Protein AF-A0A2N2H925-F1 (afdb_monomer)

Solvent-accessible surface area (backbone atoms only — not comparable to full-atom values): 3219 Å² total; per-residue (Å²): 134,66,68,63,59,56,32,52,51,45,26,50,53,32,45,77,70,68,42,56,68,71,57,20,51,53,50,21,51,44,50,47,40,62,78,68,65,64,51,78,72,48,46,61,54,50,50,53,56,46,46,74,75,48,80,124

Secondary structure (DSSP, 8-state):
--HHHHHHHHHHHHHHTT--HHHHHHHHHHHHHHHHT--TTHHHHHHHHHHHHS--

Foldseek 3Di:
DDLVCQLVVQLVVCVVVVHPNLVSNLVSQVVSCVVVVVDPVVSVVVVVVVCVVPVD

Sequence (56 aa):
MHPAYILFGCFFLLMFAGVPIAASLGLAGTFVIAITGLGIMAVPTNVYAGIAKYPL

Structure (mmCIF, N/CA/C/O backbone):
data_AF-A0A2N2H925-F1
#
_entry.id   AF-A0A2N2H925-F1
#
loop_
_atom_site.group_PDB
_atom_site.id
_atom_site.type_symbol
_atom_site.label_atom_id
_atom_site.label_alt_id
_atom_site.label_comp_id
_atom_site.label_asym_id
_atom_site.label_entity_id
_atom_site.label_seq_id
_atom_site.pdbx_PDB_ins_code
_atom_site.Cartn_x
_atom_site.Cartn_y
_atom_site.Cartn_z
_atom_site.occupancy
_atom_site.B_iso_or_equiv
_atom_site.auth_seq_id
_atom_site.auth_comp_id
_atom_site.auth_asym_id
_atom_site.auth_atom_id
_atom_site.pdbx_PDB_model_num
ATOM 1 N N . MET A 1 1 ? -7.566 -12.873 11.248 1.00 70.88 1 MET A N 1
ATOM 2 C CA . MET A 1 1 ? -6.639 -12.856 10.094 1.00 70.88 1 MET A CA 1
ATOM 3 C C . MET A 1 1 ? -5.440 -12.001 10.467 1.00 70.88 1 MET A C 1
ATOM 5 O O . MET A 1 1 ? -5.648 -10.883 10.916 1.00 70.88 1 MET A O 1
ATOM 9 N N . HIS A 1 2 ? -4.214 -12.517 10.366 1.00 88.00 2 HIS A N 1
ATOM 10 C CA . HIS A 1 2 ? -3.018 -11.735 10.701 1.00 88.00 2 HIS A CA 1
ATOM 11 C C . HIS A 1 2 ? -2.798 -10.614 9.657 1.00 88.00 2 HIS A C 1
ATOM 13 O O . HIS A 1 2 ? -2.907 -10.910 8.462 1.00 88.00 2 HIS A O 1
ATOM 19 N N . PRO A 1 3 ? -2.461 -9.365 10.047 1.00 87.44 3 PRO A N 1
ATOM 20 C CA . PRO A 1 3 ? -2.316 -8.231 9.119 1.00 87.44 3 PRO A CA 1
ATOM 21 C C . PRO A 1 3 ? -1.324 -8.486 7.978 1.00 87.44 3 PRO A C 1
ATOM 23 O O . PRO A 1 3 ? -1.514 -7.999 6.867 1.00 87.44 3 PRO A O 1
ATOM 26 N N . ALA A 1 4 ? -0.304 -9.314 8.230 1.00 90.31 4 ALA A N 1
ATOM 27 C CA . ALA A 1 4 ? 0.679 -9.700 7.218 1.00 90.31 4 ALA A CA 1
ATOM 28 C C . ALA A 1 4 ? 0.046 -10.382 5.995 1.00 90.31 4 ALA A C 1
ATOM 30 O O . ALA A 1 4 ? 0.449 -10.098 4.872 1.00 90.31 4 ALA A O 1
ATOM 31 N N . TYR A 1 5 ? -0.968 -11.237 6.177 1.00 93.44 5 TYR A N 1
ATOM 32 C CA . TYR A 1 5 ? -1.613 -11.906 5.041 1.00 93.44 5 TYR A CA 1
ATOM 33 C C . TYR A 1 5 ? -2.326 -10.912 4.126 1.00 93.44 5 TYR A C 1
ATOM 35 O O . TYR A 1 5 ? -2.306 -11.074 2.911 1.00 93.44 5 TYR A O 1
ATOM 43 N N . ILE A 1 6 ? -2.913 -9.862 4.703 1.00 92.75 6 ILE A N 1
ATOM 44 C CA . ILE A 1 6 ? -3.593 -8.810 3.944 1.00 92.75 6 ILE A CA 1
ATOM 45 C C . ILE A 1 6 ? -2.563 -7.932 3.231 1.00 92.75 6 ILE A C 1
ATOM 47 O O . ILE A 1 6 ? -2.742 -7.630 2.055 1.00 92.75 6 ILE A O 1
ATOM 51 N N . LEU A 1 7 ? -1.463 -7.587 3.909 1.00 93.12 7 LEU A N 1
ATOM 52 C CA . LEU A 1 7 ? -0.368 -6.8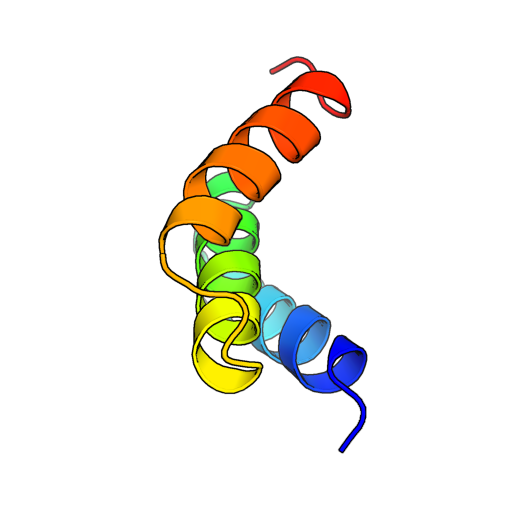13 3.325 1.00 93.12 7 LEU A CA 1
ATOM 53 C C . LEU A 1 7 ? 0.210 -7.506 2.086 1.00 93.12 7 LEU A C 1
ATOM 55 O O . LEU A 1 7 ? 0.201 -6.942 0.995 1.00 93.12 7 LEU A O 1
ATOM 59 N N . PHE A 1 8 ? 0.687 -8.742 2.255 1.00 94.06 8 PHE A N 1
ATOM 60 C CA . PHE A 1 8 ? 1.323 -9.491 1.174 1.00 94.06 8 PHE A CA 1
ATOM 61 C C . PHE A 1 8 ? 0.312 -9.899 0.104 1.00 94.06 8 PHE A C 1
ATOM 63 O O . PHE A 1 8 ? 0.606 -9.778 -1.081 1.00 94.06 8 PHE A O 1
ATOM 70 N N . GLY A 1 9 ? -0.895 -10.313 0.501 1.00 95.56 9 GLY A N 1
ATOM 71 C CA . GLY A 1 9 ? -1.962 -10.654 -0.436 1.00 95.56 9 GLY A CA 1
ATOM 72 C C . GLY A 1 9 ? -2.323 -9.484 -1.350 1.00 95.56 9 GLY A C 1
ATOM 73 O O . GLY A 1 9 ? -2.349 -9.651 -2.564 1.00 95.56 9 GLY A O 1
ATOM 74 N N . CYS A 1 10 ? -2.530 -8.288 -0.787 1.00 94.56 10 CYS A N 1
ATOM 75 C CA . CYS A 1 10 ? -2.859 -7.082 -1.549 1.00 94.56 10 CYS A CA 1
ATOM 76 C C . CYS A 1 10 ? -1.685 -6.624 -2.433 1.00 94.56 10 CYS A C 1
ATOM 78 O O . CYS A 1 10 ? -1.886 -6.297 -3.602 1.00 94.56 10 CYS A O 1
ATOM 80 N N . PHE A 1 11 ? -0.454 -6.681 -1.912 1.00 94.94 11 PHE A N 1
ATOM 81 C CA . PHE A 1 11 ? 0.756 -6.364 -2.672 1.00 94.94 11 PHE A CA 1
ATOM 82 C C . PHE A 1 11 ? 0.916 -7.253 -3.913 1.00 94.94 11 PHE A C 1
ATOM 84 O O . PHE A 1 11 ? 1.088 -6.732 -5.015 1.00 94.94 11 PHE A O 1
ATOM 91 N N . PHE A 1 12 ? 0.820 -8.579 -3.761 1.00 96.50 12 PHE A N 1
ATOM 92 C CA . PHE A 1 12 ? 0.951 -9.505 -4.887 1.00 96.50 12 PHE A CA 1
ATOM 93 C C . PHE A 1 12 ? -0.193 -9.361 -5.890 1.00 96.50 12 PHE A C 1
ATOM 95 O O . PHE A 1 12 ? 0.055 -9.411 -7.091 1.00 96.50 12 PHE A O 1
ATOM 102 N N . LEU A 1 13 ? -1.421 -9.109 -5.423 1.00 96.25 13 LEU A N 1
ATOM 103 C CA . LEU A 1 13 ? -2.560 -8.834 -6.304 1.00 96.25 13 LEU A CA 1
ATOM 104 C C . LEU A 1 13 ? -2.293 -7.631 -7.219 1.00 96.25 13 LEU A C 1
ATOM 106 O O . LEU A 1 13 ? -2.487 -7.724 -8.429 1.00 96.25 13 LEU A O 1
ATOM 110 N N . LEU A 1 14 ? -1.805 -6.523 -6.652 1.00 95.31 14 LEU A N 1
ATOM 111 C CA . LEU A 1 14 ? -1.464 -5.313 -7.406 1.00 95.3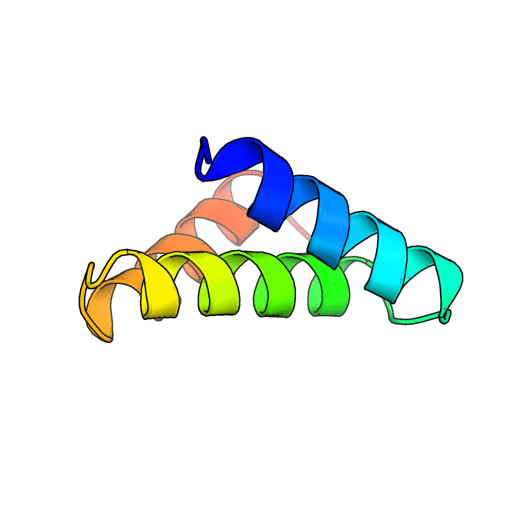1 14 LEU A CA 1
ATOM 112 C C . LEU A 1 14 ? -0.277 -5.548 -8.350 1.00 95.31 14 LEU A C 1
ATOM 114 O O . LEU A 1 14 ? -0.304 -5.104 -9.496 1.00 95.31 14 LEU A O 1
ATOM 118 N N . MET A 1 15 ? 0.733 -6.302 -7.907 1.00 95.31 15 MET A N 1
ATOM 119 C CA . MET A 1 15 ? 1.875 -6.673 -8.746 1.00 95.31 15 MET A CA 1
ATOM 120 C C . MET A 1 15 ? 1.457 -7.503 -9.965 1.00 95.31 15 MET A C 1
ATOM 122 O O . MET A 1 15 ? 1.881 -7.204 -11.079 1.00 95.31 15 MET A O 1
ATOM 126 N N . PHE A 1 16 ? 0.605 -8.516 -9.781 1.00 95.94 16 PHE A N 1
ATOM 127 C CA . PHE A 1 16 ? 0.100 -9.336 -10.887 1.00 95.94 16 PHE A CA 1
ATOM 128 C C . PHE A 1 16 ? -0.856 -8.569 -11.806 1.00 95.94 16 PHE A C 1
ATOM 130 O O . PHE A 1 16 ? -0.959 -8.899 -12.983 1.00 95.94 16 PHE A O 1
ATOM 137 N N . ALA A 1 17 ? -1.496 -7.509 -11.304 1.00 95.56 17 ALA A N 1
ATOM 138 C CA . ALA A 1 17 ? -2.265 -6.566 -12.113 1.00 95.56 17 ALA A CA 1
ATOM 139 C C . ALA A 1 17 ? -1.388 -5.575 -12.914 1.00 95.56 17 ALA A C 1
ATOM 141 O O . ALA A 1 17 ? -1.925 -4.741 -13.639 1.00 95.56 17 ALA A O 1
ATOM 142 N N . GLY A 1 18 ? -0.054 -5.644 -12.798 1.00 92.62 18 GLY A N 1
ATOM 143 C CA . GLY A 1 18 ? 0.881 -4.780 -13.527 1.00 92.62 18 GLY A CA 1
ATOM 144 C C . GLY A 1 18 ? 1.105 -3.403 -12.893 1.00 92.62 18 GLY A C 1
ATOM 145 O O . GLY A 1 18 ? 1.679 -2.520 -13.531 1.00 92.62 18 GLY A O 1
ATOM 146 N N . VAL A 1 19 ? 0.669 -3.194 -11.646 1.00 94.81 19 VAL A N 1
ATOM 147 C CA . VAL A 1 19 ? 0.881 -1.932 -10.926 1.00 94.81 19 VAL A CA 1
ATOM 148 C C . VAL A 1 19 ? 2.368 -1.785 -10.560 1.00 94.81 19 VAL A C 1
ATOM 150 O O . VAL A 1 19 ? 2.973 -2.750 -10.076 1.00 94.81 19 VAL A O 1
ATOM 153 N N . PRO A 1 20 ? 2.979 -0.594 -10.741 1.00 92.94 20 PRO A N 1
ATOM 154 C CA . PRO A 1 20 ? 4.371 -0.355 -10.368 1.00 92.94 20 PRO A CA 1
ATOM 155 C C . PRO A 1 20 ? 4.656 -0.743 -8.914 1.00 92.94 20 PRO A C 1
ATOM 157 O O . PRO A 1 20 ? 3.885 -0.404 -8.019 1.00 92.94 20 PRO A O 1
ATOM 160 N N . ILE A 1 21 ? 5.796 -1.393 -8.662 1.00 90.06 21 ILE A N 1
ATOM 161 C CA . ILE A 1 21 ? 6.150 -1.969 -7.348 1.00 90.06 21 ILE A CA 1
ATOM 162 C C . ILE A 1 21 ? 6.033 -0.937 -6.213 1.00 90.06 21 ILE A C 1
ATOM 164 O O . ILE A 1 21 ? 5.477 -1.244 -5.158 1.00 90.06 21 ILE A O 1
ATOM 168 N N . ALA A 1 22 ? 6.493 0.298 -6.443 1.00 88.56 22 ALA A N 1
ATOM 169 C CA . ALA A 1 22 ? 6.400 1.386 -5.470 1.00 88.56 22 ALA A CA 1
ATOM 170 C C . ALA A 1 22 ? 4.943 1.746 -5.119 1.00 88.56 22 ALA A C 1
ATOM 172 O O . ALA A 1 22 ? 4.609 1.914 -3.945 1.00 88.56 22 ALA A O 1
ATOM 173 N N . ALA A 1 23 ? 4.061 1.806 -6.121 1.00 90.69 23 ALA A N 1
ATOM 174 C CA . ALA A 1 23 ? 2.639 2.060 -5.914 1.00 90.69 23 ALA A CA 1
ATOM 175 C C . ALA A 1 23 ? 1.960 0.873 -5.211 1.00 90.69 23 ALA A C 1
ATOM 177 O O . ALA A 1 23 ? 1.206 1.078 -4.264 1.00 90.69 23 ALA A O 1
ATOM 178 N N . SER A 1 24 ? 2.287 -0.362 -5.599 1.00 93.94 24 SER A N 1
ATOM 179 C CA . SER A 1 24 ? 1.772 -1.583 -4.965 1.00 93.94 24 SER A CA 1
ATOM 180 C C . SER A 1 24 ? 2.113 -1.643 -3.475 1.00 93.94 24 SER A C 1
ATOM 182 O O . SER A 1 24 ? 1.251 -1.952 -2.652 1.00 93.94 24 SER A O 1
ATOM 184 N N . LEU A 1 25 ? 3.348 -1.290 -3.105 1.00 91.56 25 LEU A N 1
ATOM 185 C CA . LEU A 1 25 ? 3.794 -1.250 -1.712 1.00 91.56 25 LEU A CA 1
ATOM 186 C C . LEU A 1 25 ? 3.106 -0.128 -0.917 1.00 91.56 25 LEU A C 1
ATOM 188 O O . LEU A 1 25 ? 2.642 -0.359 0.201 1.00 91.56 25 LEU A O 1
ATOM 192 N N . GLY A 1 26 ? 3.006 1.071 -1.501 1.00 91.38 26 GLY A N 1
ATOM 193 C CA . GLY A 1 26 ? 2.347 2.214 -0.867 1.00 91.38 26 GLY A CA 1
ATOM 194 C C . GLY A 1 26 ? 0.857 1.972 -0.621 1.00 91.38 26 GLY A C 1
ATOM 195 O O . GLY A 1 26 ? 0.358 2.239 0.475 1.00 91.38 26 GLY A O 1
ATOM 196 N N . LEU A 1 27 ? 0.153 1.407 -1.604 1.00 93.06 27 LEU A N 1
ATOM 197 C CA . LEU A 1 27 ? -1.277 1.109 -1.516 1.00 93.06 27 LEU A CA 1
ATOM 198 C C . LEU A 1 27 ? -1.560 -0.023 -0.524 1.00 93.06 27 LEU A C 1
ATOM 200 O O . LEU A 1 27 ? -2.420 0.139 0.340 1.00 93.06 27 LEU A O 1
ATOM 204 N N . ALA A 1 28 ? -0.809 -1.128 -0.581 1.00 94.19 28 ALA A N 1
ATOM 205 C CA . ALA A 1 28 ? -0.981 -2.240 0.353 1.00 94.19 28 ALA A CA 1
ATOM 206 C C . ALA A 1 28 ? -0.688 -1.822 1.807 1.00 94.19 28 ALA A C 1
ATOM 208 O O . ALA A 1 28 ? -1.456 -2.151 2.712 1.00 94.19 28 ALA A O 1
ATOM 209 N N . GLY A 1 29 ? 0.379 -1.047 2.040 1.00 92.25 29 GLY A N 1
ATOM 210 C CA . GLY A 1 29 ? 0.707 -0.516 3.366 1.00 92.25 29 GLY A CA 1
ATOM 211 C C . GLY A 1 29 ? -0.371 0.426 3.907 1.00 92.25 29 GLY A C 1
ATOM 212 O O . GLY A 1 29 ? -0.828 0.262 5.037 1.00 92.25 29 GLY A O 1
ATOM 213 N N . THR A 1 30 ? -0.842 1.362 3.077 1.00 93.50 30 THR A N 1
ATOM 214 C CA . THR A 1 30 ? -1.923 2.297 3.439 1.00 93.50 30 THR A CA 1
ATOM 215 C C . THR A 1 30 ? -3.228 1.559 3.741 1.00 93.50 30 THR A C 1
ATOM 217 O O . THR A 1 30 ? -3.905 1.876 4.718 1.00 93.50 30 THR A O 1
ATOM 220 N N . PHE A 1 31 ? -3.558 0.531 2.956 1.00 93.56 31 PHE A N 1
ATOM 221 C CA . PHE A 1 31 ? -4.737 -0.303 3.174 1.00 93.56 31 PHE A CA 1
ATOM 222 C C . PHE A 1 31 ? -4.677 -1.032 4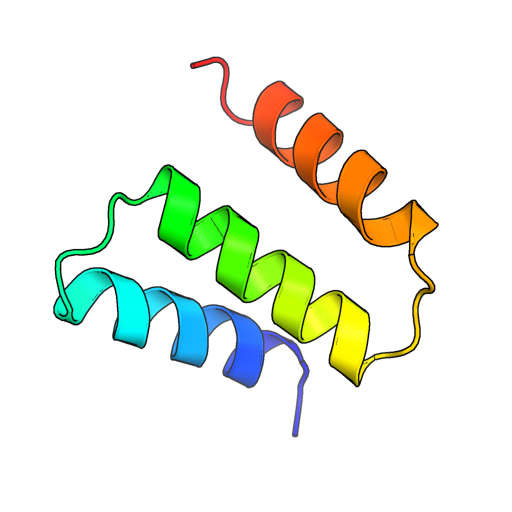.522 1.00 93.56 31 PHE A C 1
ATOM 224 O O . PHE A 1 31 ? -5.646 -1.016 5.279 1.00 93.56 31 PHE A O 1
ATOM 231 N N . VAL A 1 32 ? -3.521 -1.603 4.877 1.00 93.56 32 VAL A N 1
ATOM 232 C CA . VAL A 1 32 ? -3.339 -2.277 6.172 1.00 93.56 32 VAL A CA 1
ATOM 233 C C . VAL A 1 32 ? -3.400 -1.295 7.346 1.00 93.56 32 VAL A C 1
ATOM 235 O O . VAL A 1 32 ? -3.984 -1.605 8.383 1.00 93.56 32 VAL A O 1
ATOM 238 N N . ILE A 1 33 ? -2.857 -0.089 7.188 1.00 93.44 33 ILE A N 1
ATOM 239 C CA . ILE A 1 33 ? -2.957 0.981 8.192 1.00 93.44 33 ILE A CA 1
ATOM 240 C C . ILE A 1 33 ? -4.419 1.383 8.426 1.00 93.44 33 ILE A C 1
ATOM 242 O O . ILE A 1 33 ? -4.837 1.550 9.573 1.00 93.44 33 ILE A O 1
ATOM 246 N N . ALA A 1 34 ? -5.208 1.481 7.354 1.00 91.38 34 ALA A N 1
ATOM 247 C CA . ALA A 1 34 ? -6.621 1.830 7.435 1.00 91.38 34 ALA A CA 1
ATOM 248 C C . ALA A 1 34 ? -7.438 0.760 8.181 1.00 91.38 34 ALA A C 1
ATOM 250 O O . ALA A 1 34 ? -8.188 1.095 9.094 1.00 91.38 34 ALA A O 1
ATOM 251 N N . ILE A 1 35 ? -7.258 -0.527 7.857 1.00 91.44 35 ILE A N 1
ATOM 252 C CA . ILE A 1 35 ? -8.012 -1.621 8.505 1.00 91.44 35 ILE A CA 1
ATOM 253 C C . ILE A 1 35 ? -7.586 -1.880 9.957 1.00 91.44 35 ILE A C 1
ATOM 255 O O . ILE A 1 35 ? -8.360 -2.439 10.728 1.00 91.44 35 ILE A O 1
ATOM 259 N N . THR A 1 36 ? -6.353 -1.521 10.328 1.00 90.69 36 THR A N 1
ATOM 260 C CA . THR A 1 36 ? -5.831 -1.706 11.695 1.00 90.69 36 THR A CA 1
ATOM 261 C C . THR A 1 36 ? -6.106 -0.508 12.602 1.00 90.69 36 THR A C 1
ATOM 263 O O . THR A 1 36 ? 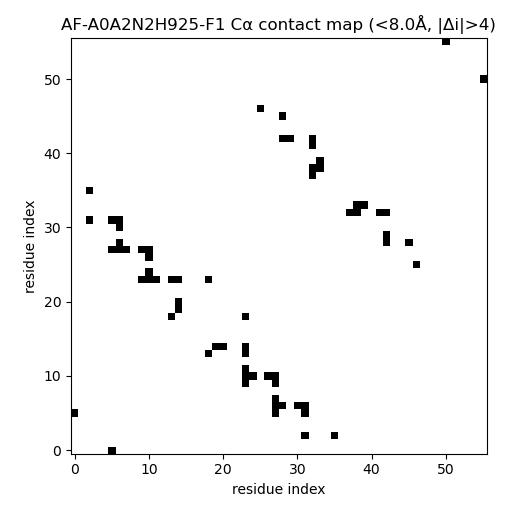-5.856 -0.592 13.800 1.00 90.69 36 THR A O 1
ATOM 266 N N . GLY A 1 37 ? -6.642 0.593 12.063 1.00 88.44 37 GLY A N 1
ATOM 267 C CA . GLY A 1 37 ? -7.033 1.760 12.852 1.00 88.44 37 GLY A CA 1
ATOM 268 C C . GLY A 1 37 ? -5.856 2.542 13.441 1.00 88.44 37 GLY A C 1
ATOM 269 O O . GLY A 1 37 ? -6.028 3.235 14.438 1.00 88.44 37 GLY A O 1
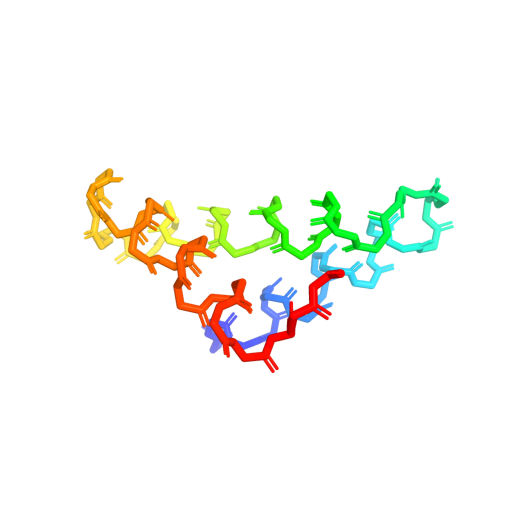ATOM 270 N N . LEU A 1 38 ? -4.667 2.470 12.828 1.00 86.19 38 LEU A N 1
ATOM 271 C CA . LEU A 1 38 ? -3.450 3.144 13.320 1.00 86.19 38 LEU A CA 1
ATOM 272 C C . LEU A 1 38 ? -3.473 4.679 13.143 1.00 86.19 38 LEU A C 1
ATOM 274 O O . LEU A 1 38 ? -2.560 5.372 13.590 1.00 86.19 38 LEU A O 1
ATOM 278 N N . GLY A 1 39 ? -4.518 5.216 12.507 1.00 89.25 39 GLY A N 1
ATOM 279 C CA . GLY A 1 39 ? -4.705 6.646 12.263 1.00 89.25 39 GLY A CA 1
ATOM 280 C C . GLY A 1 39 ? -3.971 7.164 11.021 1.00 89.25 39 GLY A C 1
ATOM 281 O O . GLY A 1 39 ? -3.011 6.570 10.534 1.00 89.25 39 GLY A O 1
ATOM 282 N N . ILE A 1 40 ? -4.424 8.308 10.495 1.00 87.19 40 ILE A N 1
ATOM 283 C CA . ILE A 1 40 ? -3.927 8.866 9.222 1.00 87.19 40 ILE A CA 1
ATOM 284 C C . ILE A 1 40 ? -2.434 9.220 9.257 1.00 87.19 40 ILE A C 1
ATOM 286 O O . ILE A 1 40 ? -1.750 9.121 8.243 1.00 87.19 40 ILE A O 1
ATOM 290 N N . MET A 1 41 ? -1.903 9.560 10.435 1.00 90.69 41 MET A N 1
ATOM 291 C CA . MET A 1 41 ? -0.491 9.905 10.622 1.00 90.69 41 MET A CA 1
ATOM 292 C C . MET A 1 41 ? 0.453 8.704 10.472 1.00 90.69 41 MET A C 1
ATOM 294 O O . MET A 1 41 ? 1.644 8.901 10.241 1.00 90.69 41 MET A O 1
ATOM 298 N N . ALA A 1 42 ? -0.058 7.471 10.544 1.00 89.19 42 ALA A N 1
ATOM 299 C CA . ALA A 1 42 ? 0.735 6.269 10.301 1.00 89.19 42 ALA A CA 1
ATOM 300 C C . ALA A 1 42 ? 1.085 6.076 8.811 1.00 89.19 42 ALA A C 1
ATOM 302 O O . ALA A 1 42 ? 2.052 5.392 8.484 1.00 89.19 42 ALA A O 1
ATOM 303 N N . VAL A 1 43 ? 0.327 6.690 7.893 1.00 89.19 43 VAL A N 1
ATOM 304 C CA . VAL A 1 43 ? 0.571 6.603 6.444 1.00 89.19 43 VAL A CA 1
ATOM 305 C C . VAL A 1 43 ? 1.866 7.320 6.035 1.00 89.19 43 VAL A C 1
ATOM 307 O O . VAL A 1 43 ? 2.740 6.661 5.471 1.00 89.19 43 VAL A O 1
ATOM 310 N N . PRO A 1 44 ? 2.066 8.624 6.329 1.00 88.94 44 PRO A N 1
ATOM 311 C CA . PRO A 1 44 ? 3.303 9.308 5.965 1.00 88.94 44 PRO A CA 1
ATOM 312 C C . PRO A 1 44 ? 4.525 8.727 6.686 1.00 88.94 44 PRO A C 1
ATOM 314 O O . PRO A 1 44 ? 5.574 8.588 6.065 1.00 88.94 44 PRO A O 1
ATOM 317 N N . THR A 1 45 ? 4.410 8.317 7.955 1.00 89.50 45 THR A N 1
ATOM 318 C CA . THR A 1 45 ? 5.531 7.679 8.670 1.00 89.50 45 THR A CA 1
ATOM 319 C C . THR A 1 45 ? 5.937 6.355 8.024 1.00 89.50 45 THR A C 1
ATOM 321 O O . THR A 1 45 ? 7.130 6.103 7.863 1.00 89.50 45 THR A O 1
ATOM 324 N N . ASN A 1 46 ? 4.974 5.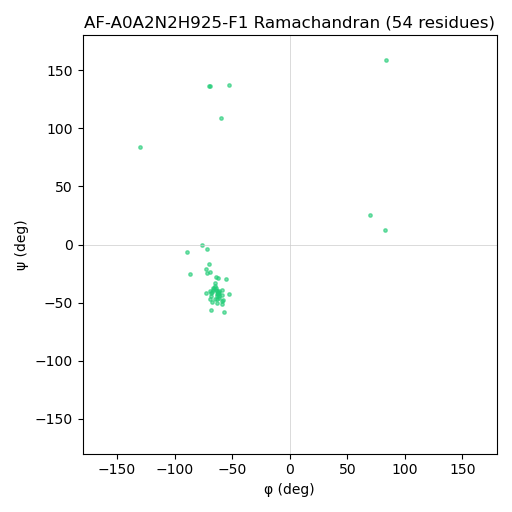544 7.576 1.00 87.81 46 ASN A N 1
ATOM 325 C CA . ASN A 1 46 ? 5.238 4.328 6.809 1.00 87.81 46 ASN A CA 1
ATOM 326 C C . ASN A 1 46 ? 5.925 4.618 5.463 1.00 87.81 46 ASN A C 1
ATOM 328 O O . ASN A 1 46 ? 6.870 3.920 5.098 1.00 87.81 46 ASN A O 1
ATOM 332 N N . VAL A 1 47 ? 5.500 5.663 4.744 1.00 86.88 47 VAL A N 1
ATOM 333 C CA . VAL A 1 47 ? 6.121 6.072 3.471 1.00 86.88 47 VAL A CA 1
ATOM 334 C C . VAL A 1 47 ? 7.573 6.510 3.680 1.00 86.88 47 VAL A C 1
ATOM 336 O O . VAL A 1 47 ? 8.465 5.989 3.011 1.00 86.88 47 VAL A O 1
ATOM 339 N N . TYR A 1 48 ? 7.841 7.397 4.643 1.00 87.44 48 TYR A N 1
ATOM 340 C CA . TYR A 1 48 ? 9.207 7.846 4.937 1.00 87.44 48 TYR A CA 1
ATOM 341 C C . TYR A 1 48 ? 10.100 6.708 5.441 1.00 87.44 48 TYR A C 1
ATOM 343 O O . TYR A 1 48 ? 11.255 6.607 5.030 1.00 87.44 48 TYR A O 1
ATOM 351 N N . ALA A 1 49 ? 9.568 5.808 6.274 1.00 86.25 49 ALA A N 1
ATOM 352 C CA . ALA A 1 49 ? 10.297 4.627 6.726 1.00 86.25 49 ALA A CA 1
ATOM 3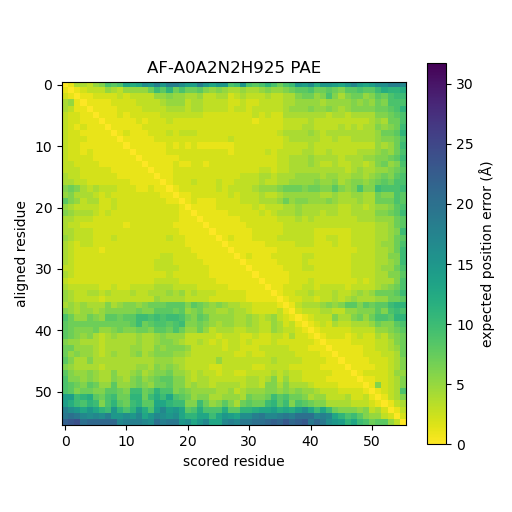53 C C . ALA A 1 49 ? 10.621 3.663 5.572 1.00 86.25 49 ALA A C 1
ATOM 355 O O . ALA A 1 49 ? 11.661 3.008 5.602 1.00 86.25 49 ALA A O 1
ATOM 356 N N . GLY A 1 50 ? 9.749 3.569 4.564 1.00 81.69 50 GLY A N 1
ATOM 357 C CA . GLY A 1 50 ? 9.996 2.807 3.341 1.00 81.69 50 GLY A CA 1
ATOM 358 C C . GLY A 1 50 ? 11.113 3.419 2.496 1.00 81.69 50 GLY A C 1
ATOM 359 O O . GLY A 1 50 ? 12.057 2.719 2.148 1.00 81.69 50 GLY A O 1
ATOM 360 N N . ILE A 1 51 ? 11.057 4.729 2.240 1.00 83.00 51 ILE A N 1
ATOM 361 C CA . ILE A 1 51 ? 12.082 5.452 1.463 1.00 83.00 51 ILE A CA 1
ATOM 362 C C . ILE A 1 51 ? 13.456 5.371 2.144 1.00 83.00 51 ILE A C 1
ATOM 364 O O . ILE 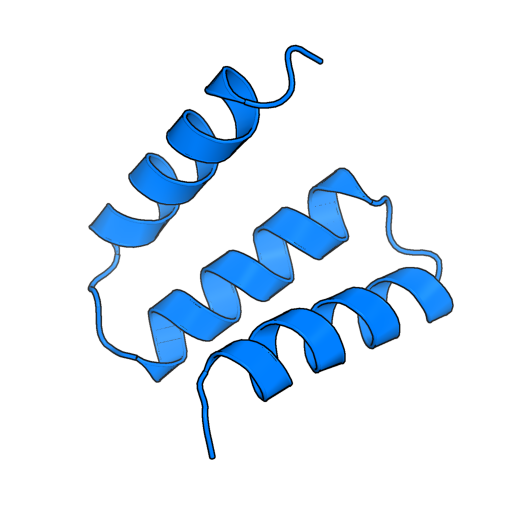A 1 51 ? 14.462 5.144 1.484 1.00 83.00 51 ILE A O 1
ATOM 368 N N . ALA A 1 52 ? 13.513 5.485 3.474 1.00 81.38 52 ALA A N 1
ATOM 369 C CA . ALA A 1 52 ? 14.771 5.361 4.212 1.00 81.38 52 ALA A 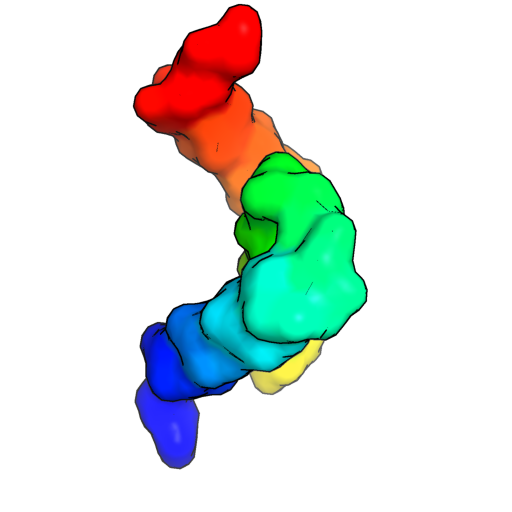CA 1
ATOM 370 C C . ALA A 1 52 ? 15.412 3.962 4.095 1.00 81.38 52 ALA A C 1
ATOM 372 O O . ALA A 1 52 ? 16.629 3.834 4.209 1.00 81.38 52 ALA A O 1
ATOM 373 N N . LYS A 1 53 ? 14.606 2.911 3.887 1.00 74.50 53 LYS A N 1
ATOM 374 C CA . LYS A 1 53 ? 15.076 1.521 3.728 1.00 74.50 53 LYS A CA 1
ATOM 375 C C . LYS A 1 53 ? 15.445 1.177 2.287 1.00 74.50 53 LYS A C 1
ATOM 377 O O . LYS A 1 53 ? 16.251 0.276 2.073 1.00 74.50 53 LYS A O 1
ATOM 382 N N . TYR A 1 54 ? 14.855 1.879 1.326 1.00 69.00 54 TYR A N 1
ATOM 383 C CA . TYR A 1 54 ? 15.065 1.677 -0.101 1.00 69.00 54 TYR A CA 1
ATOM 384 C C . TYR A 1 54 ? 15.364 3.040 -0.735 1.00 69.00 54 TYR A C 1
ATOM 386 O O . TYR A 1 54 ? 14.426 3.687 -1.208 1.00 69.00 54 TYR A O 1
ATOM 394 N N . PRO A 1 55 ? 16.630 3.512 -0.702 1.00 60.59 55 PRO A N 1
ATOM 395 C CA . PRO A 1 55 ? 17.006 4.724 -1.415 1.00 60.59 55 PRO A CA 1
ATOM 396 C C . PRO A 1 55 ? 16.722 4.488 -2.900 1.00 60.59 55 PRO A C 1
ATOM 398 O O . PRO A 1 55 ? 17.343 3.630 -3.529 1.00 60.59 55 PRO A O 1
ATOM 401 N N . LEU A 1 56 ? 15.688 5.175 -3.385 1.00 56.00 56 LEU A N 1
ATOM 402 C CA . LEU A 1 56 ? 15.278 5.208 -4.785 1.00 56.00 56 LEU A CA 1
ATOM 403 C C . LEU A 1 56 ? 16.391 5.808 -5.648 1.00 56.00 56 LEU A C 1
ATOM 405 O O . LEU A 1 56 ? 17.023 6.784 -5.179 1.00 56.00 56 LEU A O 1
#

Nearest PDB structures (foldseek):
  3mbj-assembly1_A  TM=9.595E-01  e=6.838E+00  Bacteroides thetaiotaomicron VPI-5482

Mean predicted aligned error: 4.22 Å

pLDDT: mean 88.87, std 8.17, range [56.0, 96.5]

Radius of gyration: 11.23 Å; Cα contacts (8 Å, |Δi|>4): 34; chains: 1; bounding box: 25×23×27 Å